Protein AF-A0AB73QVW5-F1 (afdb_monomer_lite)

Sequence (114 aa):
MIFLKIKKNNKKIKFLACVLVSLCTIHYSSISFAETQTGNATDATKNASDINNGIANLKYDSRDILAVNGDKVESFVPKESINSNGKFVVVEREKKSLTTSPVDISIIDSVANR

Organism: NCBI:txid155322

Secondary structure (DSSP, 8-state):
---------HHHHHHHHHHHHHHHH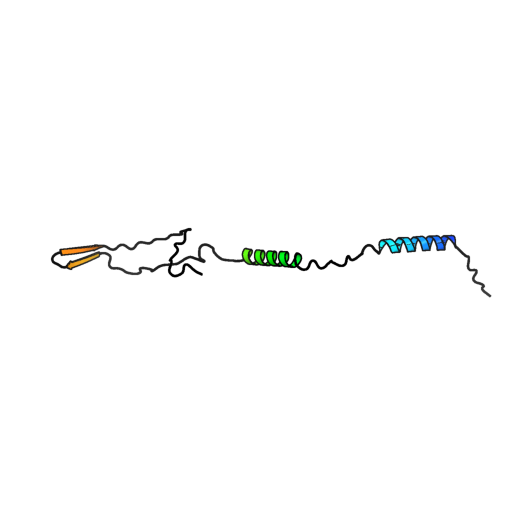HTT----------TTHHHHHHHHHHHHHHHHT----TTTTT-----------SEEEEEETTEEEEEE----------S-----GGG---

Structure (mmCIF, N/CA/C/O backbone):
data_AF-A0AB73QVW5-F1
#
_entry.id   AF-A0AB73QVW5-F1
#
loop_
_atom_site.group_PDB
_atom_site.id
_atom_site.type_symbol
_atom_site.label_atom_id
_atom_site.label_alt_id
_atom_site.label_comp_id
_atom_site.label_asym_id
_atom_site.label_entity_id
_atom_site.label_seq_id
_atom_site.pdbx_PDB_ins_code
_atom_site.Cartn_x
_atom_site.Cartn_y
_atom_site.Cartn_z
_atom_site.occupancy
_atom_site.B_iso_or_equiv
_atom_site.auth_seq_id
_atom_site.auth_comp_id
_atom_site.auth_asym_id
_atom_site.auth_atom_id
_atom_site.pdbx_PDB_model_num
ATOM 1 N N . MET A 1 1 ? 44.857 37.297 -94.645 1.00 42.53 1 MET A N 1
ATOM 2 C CA . MET A 1 1 ? 46.161 36.838 -94.121 1.00 42.53 1 MET A CA 1
ATOM 3 C C . MET A 1 1 ? 46.196 37.053 -92.615 1.00 42.53 1 MET A C 1
ATOM 5 O O . MET A 1 1 ? 46.354 38.191 -92.219 1.00 42.53 1 MET A O 1
ATOM 9 N N . ILE A 1 2 ? 46.039 36.000 -91.806 1.00 39.50 2 ILE A N 1
ATOM 10 C CA . ILE A 1 2 ? 46.609 35.876 -90.449 1.00 39.50 2 ILE A CA 1
ATOM 11 C C . ILE A 1 2 ? 46.729 34.368 -90.191 1.00 39.50 2 ILE A C 1
ATOM 13 O O . ILE A 1 2 ? 45.740 33.674 -89.980 1.00 39.50 2 ILE A O 1
ATOM 17 N N . PHE A 1 3 ? 47.952 33.847 -90.289 1.00 42.16 3 PHE A N 1
ATOM 18 C CA . PHE A 1 3 ? 48.291 32.510 -89.809 1.00 42.16 3 PHE A CA 1
ATOM 19 C C . PHE A 1 3 ? 48.539 32.615 -88.304 1.00 42.16 3 PHE A C 1
ATOM 21 O O . PHE A 1 3 ? 49.534 33.203 -87.875 1.00 42.16 3 PHE A O 1
ATOM 28 N N . LEU A 1 4 ? 47.635 32.063 -87.493 1.00 43.03 4 LEU A N 1
ATOM 29 C CA . LEU A 1 4 ? 47.825 31.996 -86.049 1.00 43.03 4 LEU A CA 1
ATOM 30 C C . LEU A 1 4 ? 48.839 30.887 -85.732 1.00 43.03 4 LEU A C 1
ATOM 32 O O . LEU A 1 4 ? 48.573 29.694 -85.862 1.00 43.03 4 LEU A O 1
ATOM 36 N N . LYS A 1 5 ? 50.050 31.300 -85.361 1.00 49.31 5 LYS A N 1
ATOM 37 C CA . LYS A 1 5 ? 51.192 30.426 -85.084 1.00 49.31 5 LYS A CA 1
ATOM 38 C C . LYS A 1 5 ? 51.004 29.744 -83.721 1.00 49.31 5 LYS A C 1
ATOM 40 O O . LYS A 1 5 ? 51.289 30.336 -82.683 1.00 49.31 5 LYS A O 1
ATOM 45 N N . ILE A 1 6 ? 50.533 28.496 -83.709 1.00 56.84 6 ILE A N 1
ATOM 46 C CA . ILE A 1 6 ? 50.388 27.695 -82.481 1.00 56.84 6 ILE A CA 1
ATOM 47 C C . ILE A 1 6 ? 51.786 27.303 -81.974 1.00 56.84 6 ILE A C 1
ATOM 49 O O . ILE A 1 6 ? 52.420 26.368 -82.464 1.00 56.84 6 ILE A O 1
ATOM 53 N N . LYS A 1 7 ? 52.299 28.042 -80.984 1.00 55.84 7 LYS A N 1
ATOM 54 C CA . LYS A 1 7 ? 53.572 27.745 -80.313 1.00 55.84 7 LYS A CA 1
ATOM 55 C C . LYS A 1 7 ? 53.363 26.602 -79.311 1.00 55.84 7 LYS A C 1
ATOM 57 O O . LYS A 1 7 ? 52.731 26.771 -78.271 1.00 55.84 7 LYS A O 1
ATOM 62 N N . LYS A 1 8 ? 53.897 25.424 -79.639 1.00 59.84 8 LYS A N 1
ATOM 63 C CA . LYS A 1 8 ? 53.753 24.164 -78.891 1.00 59.84 8 LYS A CA 1
ATOM 64 C C . LYS A 1 8 ? 54.486 24.212 -77.534 1.00 59.84 8 LYS A C 1
ATOM 66 O O . LYS A 1 8 ? 55.632 23.789 -77.412 1.00 59.84 8 LYS A O 1
ATOM 71 N N . ASN A 1 9 ? 53.828 24.725 -76.491 1.00 60.31 9 ASN A N 1
ATOM 72 C CA . ASN A 1 9 ? 54.356 24.811 -75.118 1.00 60.31 9 ASN A CA 1
ATOM 73 C C . ASN A 1 9 ? 54.198 23.485 -74.337 1.00 60.31 9 ASN A C 1
ATOM 75 O O . ASN A 1 9 ? 53.585 23.435 -73.270 1.00 60.31 9 ASN A O 1
ATOM 79 N N . ASN A 1 10 ? 54.803 22.404 -74.844 1.00 61.25 10 ASN A N 1
ATOM 80 C CA . ASN A 1 10 ? 54.721 21.050 -74.269 1.00 61.25 10 ASN A CA 1
ATOM 81 C C . ASN A 1 10 ? 55.099 20.969 -72.774 1.00 61.25 10 ASN A C 1
ATOM 83 O O . ASN A 1 10 ? 54.547 20.141 -72.056 1.00 61.25 10 ASN A O 1
ATOM 87 N N . LYS A 1 11 ? 56.009 21.824 -72.278 1.00 61.84 11 LYS A N 1
ATOM 88 C CA . LYS A 1 11 ? 56.379 21.860 -70.848 1.00 61.84 11 LYS A CA 1
ATOM 89 C C . LYS A 1 11 ? 55.233 22.357 -69.956 1.00 61.84 11 LYS A C 1
ATOM 91 O O . LYS A 1 11 ? 55.017 21.796 -68.889 1.00 61.84 11 LYS A O 1
ATOM 96 N N . LYS A 1 12 ? 54.468 23.360 -70.409 1.00 66.81 12 LYS A N 1
ATOM 97 C CA . LYS A 1 12 ? 53.322 23.904 -69.657 1.00 66.81 12 LYS A CA 1
ATOM 98 C C . LYS A 1 12 ? 52.123 22.955 -69.677 1.00 66.81 12 LYS A C 1
ATOM 100 O O . LYS A 1 12 ? 51.452 22.817 -68.666 1.00 66.81 12 LYS A O 1
ATOM 105 N N . ILE A 1 13 ? 51.912 22.250 -70.791 1.00 68.62 13 ILE A N 1
ATOM 106 C CA . ILE A 1 13 ? 50.866 21.220 -70.914 1.00 68.62 13 ILE A CA 1
ATOM 107 C C . ILE A 1 13 ? 51.147 20.036 -69.977 1.00 68.62 13 ILE A C 1
ATOM 109 O O . ILE A 1 13 ? 50.246 19.588 -69.279 1.00 68.62 13 ILE A O 1
ATOM 113 N N . LYS A 1 14 ? 52.403 19.572 -69.896 1.00 66.00 14 LYS A N 1
ATOM 114 C CA . LYS A 1 14 ? 52.803 18.507 -68.959 1.00 66.00 14 LYS A CA 1
ATOM 115 C C . LYS A 1 14 ? 52.648 18.923 -67.493 1.00 66.00 14 LYS A C 1
ATOM 117 O O . LYS A 1 14 ? 52.212 18.119 -66.678 1.00 66.00 14 LYS A O 1
ATOM 122 N N . PHE A 1 15 ? 52.974 20.175 -67.171 1.00 73.56 15 PHE A N 1
ATOM 123 C CA . PHE A 1 15 ? 52.788 20.715 -65.824 1.00 73.56 15 PHE A CA 1
ATOM 124 C C . PHE A 1 15 ? 51.302 20.802 -65.448 1.00 73.56 15 PHE A C 1
ATOM 126 O O . PHE A 1 15 ? 50.915 20.351 -64.376 1.00 73.56 15 PHE A O 1
ATOM 133 N N . LEU A 1 16 ? 50.457 21.287 -66.363 1.00 72.00 16 LEU A N 1
ATOM 134 C CA . LEU A 1 16 ? 49.010 21.371 -66.154 1.00 72.00 16 LEU A CA 1
ATOM 135 C C . LEU A 1 16 ? 48.365 19.984 -65.999 1.00 72.00 16 LEU A C 1
ATOM 137 O O . LEU A 1 16 ? 47.515 19.802 -65.134 1.00 72.00 16 LEU A O 1
ATOM 141 N N . ALA A 1 17 ? 48.813 18.995 -66.779 1.00 71.94 17 ALA A N 1
ATOM 142 C CA . ALA A 1 17 ? 48.361 17.611 -66.647 1.00 71.94 17 ALA A CA 1
ATOM 143 C C . ALA A 1 17 ? 48.733 17.002 -65.281 1.00 71.94 17 ALA A C 1
ATOM 145 O O . ALA A 1 17 ? 47.918 16.313 -64.677 1.00 71.94 17 ALA A O 1
ATOM 146 N N . CYS A 1 18 ? 49.928 17.300 -64.761 1.00 68.69 18 CYS A N 1
ATOM 147 C CA . CYS A 1 18 ? 50.366 16.838 -63.440 1.00 68.69 18 CYS A CA 1
ATOM 148 C C . CYS A 1 18 ? 49.529 17.453 -62.301 1.00 68.69 18 CYS A C 1
ATOM 150 O O . CYS A 1 18 ? 49.116 16.752 -61.379 1.00 68.69 18 CYS A O 1
ATOM 152 N N . VAL A 1 19 ? 49.208 18.748 -62.401 1.00 73.25 19 VAL A N 1
ATOM 153 C CA . VAL A 1 19 ? 48.338 19.442 -61.433 1.00 73.25 19 VAL A CA 1
ATOM 154 C C . VAL A 1 19 ? 46.916 18.871 -61.452 1.00 73.25 19 VAL A C 1
ATOM 156 O O . VAL A 1 19 ? 46.335 18.655 -60.391 1.00 73.25 19 VAL A O 1
ATOM 159 N N . LEU A 1 20 ? 46.374 18.564 -62.635 1.00 68.25 20 LEU A N 1
ATOM 160 C CA . LEU A 1 20 ? 45.048 17.952 -62.782 1.00 68.25 20 LEU A CA 1
ATOM 161 C C . LEU A 1 20 ? 44.973 16.551 -62.160 1.00 68.25 20 LEU A C 1
ATOM 163 O O . LEU A 1 20 ? 44.035 16.273 -61.421 1.00 68.25 20 LEU A O 1
ATOM 167 N N . VAL A 1 21 ? 45.972 15.692 -62.389 1.00 66.19 21 VAL A N 1
ATOM 168 C CA . VAL A 1 21 ? 46.004 14.337 -61.802 1.00 66.19 21 VAL A CA 1
ATOM 169 C C . VAL A 1 21 ? 46.116 14.389 -60.272 1.00 66.19 21 VAL A C 1
ATOM 171 O O . VAL A 1 21 ? 45.426 13.637 -59.586 1.00 66.19 21 VAL A O 1
ATOM 174 N N . SER A 1 22 ? 46.916 15.315 -59.732 1.00 62.12 22 SER A N 1
ATOM 175 C CA . SER A 1 22 ? 47.043 15.529 -58.281 1.00 62.12 22 SER A CA 1
ATOM 176 C C . SER A 1 22 ? 45.735 16.027 -57.642 1.00 62.12 22 SER A C 1
ATOM 178 O O . SER A 1 22 ? 45.332 15.560 -56.575 1.00 62.12 22 SER A O 1
ATOM 180 N N . LEU A 1 23 ? 44.997 16.909 -58.328 1.00 60.94 23 LEU A N 1
ATOM 181 C CA . LEU A 1 23 ? 43.705 17.412 -57.851 1.00 60.94 23 LEU A CA 1
ATOM 182 C C . LEU A 1 23 ? 42.615 16.325 -57.842 1.00 60.94 23 LEU A C 1
ATOM 184 O O . LEU A 1 23 ? 41.768 16.311 -56.945 1.00 60.94 23 LEU A O 1
ATOM 188 N N . CYS A 1 24 ? 42.670 15.383 -58.792 1.00 60.09 24 CYS A N 1
ATOM 189 C CA . CYS A 1 24 ? 41.760 14.240 -58.838 1.00 60.09 24 CYS A CA 1
ATOM 190 C C . CYS A 1 24 ? 41.942 13.298 -57.638 1.00 60.09 24 CYS A C 1
ATOM 192 O O . CYS A 1 24 ? 40.947 12.815 -57.111 1.00 60.09 24 CYS A O 1
ATOM 194 N N . THR A 1 25 ? 43.165 13.079 -57.141 1.00 59.69 25 THR A N 1
ATOM 195 C CA . THR A 1 25 ? 43.395 12.185 -55.986 1.00 59.69 25 THR A CA 1
ATOM 196 C C . THR A 1 25 ? 42.922 12.751 -54.644 1.00 59.69 25 THR A C 1
ATOM 198 O O . THR A 1 25 ? 42.658 11.984 -53.725 1.00 59.69 25 THR A O 1
ATOM 201 N N . ILE A 1 26 ? 42.755 14.073 -54.529 1.00 58.66 26 ILE A N 1
ATOM 202 C CA . ILE A 1 26 ? 42.303 14.735 -53.290 1.00 58.66 26 ILE A CA 1
ATOM 203 C C . ILE A 1 26 ? 40.768 14.667 -53.140 1.00 58.66 26 ILE A C 1
ATOM 205 O O . ILE A 1 26 ? 40.251 14.716 -52.026 1.00 58.66 26 ILE A O 1
ATOM 209 N N . HIS A 1 27 ? 40.031 14.488 -54.245 1.00 51.22 27 HIS A N 1
ATOM 210 C CA . HIS A 1 27 ? 38.561 14.412 -54.247 1.00 51.22 27 HIS A CA 1
ATOM 211 C C . HIS A 1 27 ? 37.998 12.996 -54.023 1.00 51.22 27 HIS A C 1
ATOM 213 O O . HIS A 1 27 ? 36.798 12.857 -53.810 1.00 51.22 27 HIS A O 1
ATOM 219 N N . TYR A 1 28 ? 38.833 11.950 -54.006 1.00 54.41 28 TYR A N 1
ATOM 220 C CA . TYR A 1 28 ? 38.396 10.567 -53.740 1.00 54.41 28 TYR A CA 1
ATOM 221 C C . TYR A 1 28 ? 38.404 10.173 -52.252 1.00 54.41 28 TYR A C 1
ATOM 223 O O . TYR A 1 28 ? 38.280 8.997 -51.923 1.00 54.41 28 TYR A O 1
ATOM 231 N N . SER A 1 29 ? 38.464 11.136 -51.327 1.00 54.38 29 SER A N 1
ATOM 232 C CA . SER A 1 29 ? 38.386 10.879 -49.875 1.00 54.38 29 SER A CA 1
ATOM 233 C C . SER A 1 29 ? 36.993 10.459 -49.375 1.00 54.38 29 SER A C 1
ATOM 235 O O . SER A 1 29 ? 36.712 10.530 -48.185 1.00 54.38 29 SER A O 1
ATOM 237 N N . SER A 1 30 ? 36.104 10.008 -50.258 1.00 62.00 30 SER A N 1
ATOM 238 C CA . SER A 1 30 ? 34.822 9.407 -49.885 1.00 62.00 30 SER A CA 1
ATOM 239 C C . SER A 1 30 ? 34.674 8.038 -50.545 1.00 62.00 30 SER A C 1
ATOM 241 O O . SER A 1 30 ? 33.794 7.794 -51.365 1.00 62.00 30 SER A O 1
ATOM 243 N N . ILE A 1 31 ? 35.546 7.107 -50.146 1.00 59.81 31 ILE A N 1
ATOM 244 C CA . ILE A 1 31 ? 35.192 5.688 -50.184 1.00 59.81 31 ILE A CA 1
ATOM 245 C C . ILE A 1 31 ? 34.071 5.525 -49.154 1.00 59.81 31 ILE A C 1
ATOM 247 O O . ILE A 1 31 ? 34.313 5.448 -47.952 1.00 59.81 31 ILE A O 1
ATOM 251 N N . SER A 1 32 ? 32.827 5.553 -49.627 1.00 56.41 32 SER A N 1
ATOM 252 C CA . SER A 1 32 ? 31.698 5.050 -48.856 1.00 56.41 32 SER A CA 1
ATOM 253 C C . SER A 1 32 ? 31.913 3.547 -48.720 1.00 56.41 32 SER A C 1
ATOM 255 O O . SER A 1 32 ? 31.806 2.800 -49.692 1.00 56.41 32 SER A O 1
ATOM 257 N N . PHE A 1 33 ? 32.308 3.107 -47.528 1.00 60.88 33 PHE A N 1
ATOM 258 C CA . PHE A 1 33 ? 32.205 1.700 -47.179 1.00 60.88 33 PHE A CA 1
ATOM 259 C C . PHE A 1 33 ? 30.717 1.354 -47.230 1.00 60.88 33 PHE A C 1
ATOM 261 O O . PHE A 1 33 ? 29.917 1.998 -46.551 1.00 60.88 33 PHE A O 1
ATOM 268 N N . ALA A 1 34 ? 30.340 0.378 -48.056 1.00 60.28 34 ALA A N 1
ATOM 269 C CA . ALA A 1 34 ? 29.031 -0.237 -47.920 1.00 60.28 34 ALA A CA 1
ATOM 270 C C . ALA A 1 34 ? 28.955 -0.785 -46.491 1.00 60.28 34 ALA A C 1
ATOM 272 O O . ALA A 1 34 ? 29.762 -1.635 -46.112 1.00 60.28 34 ALA A O 1
ATOM 273 N N . GLU A 1 35 ? 28.051 -0.229 -45.687 1.00 57.22 35 GLU A N 1
ATOM 274 C CA . GLU A 1 35 ? 27.759 -0.717 -44.348 1.00 57.22 35 GLU A CA 1
ATOM 275 C C . GLU A 1 35 ? 27.360 -2.187 -44.482 1.00 57.22 35 GLU A C 1
ATOM 277 O O . GLU A 1 35 ? 26.314 -2.516 -45.044 1.00 57.22 35 GLU A O 1
ATOM 282 N N . THR A 1 36 ? 28.233 -3.093 -44.034 1.00 51.81 36 THR A N 1
ATOM 283 C CA . THR A 1 36 ? 27.865 -4.494 -43.871 1.00 51.81 36 THR A CA 1
ATOM 284 C C . THR A 1 36 ? 26.690 -4.488 -42.909 1.00 51.81 36 THR A C 1
ATOM 286 O O . THR A 1 36 ? 26.876 -4.137 -41.743 1.00 51.81 36 THR A O 1
ATOM 289 N N . GLN A 1 37 ? 25.489 -4.812 -43.401 1.00 55.78 37 GLN A N 1
ATOM 290 C CA . GLN A 1 37 ? 24.296 -4.929 -42.572 1.00 55.78 37 GLN A CA 1
ATOM 291 C C . GLN A 1 37 ? 24.622 -5.854 -41.404 1.00 55.78 37 GLN A C 1
ATOM 293 O O . GLN A 1 37 ? 24.617 -7.078 -41.524 1.00 55.78 37 GLN A O 1
ATOM 298 N N . THR A 1 38 ? 24.899 -5.247 -40.254 1.00 52.97 38 THR A N 1
ATOM 299 C CA . THR A 1 38 ? 24.978 -5.930 -38.971 1.00 52.97 38 THR A CA 1
ATOM 300 C C . THR A 1 38 ? 23.540 -6.068 -38.482 1.00 52.97 38 THR A C 1
ATOM 302 O O . THR A 1 38 ? 23.164 -5.540 -37.435 1.00 52.97 38 THR A O 1
ATOM 305 N N . GLY A 1 39 ? 22.708 -6.716 -39.302 1.00 55.22 39 GLY A N 1
ATOM 306 C CA . GLY A 1 39 ? 21.395 -7.175 -38.885 1.00 55.22 39 GLY A CA 1
ATOM 307 C C . GLY A 1 39 ? 21.624 -8.153 -37.744 1.00 55.22 39 GLY A C 1
ATOM 308 O O . GLY A 1 39 ? 22.450 -9.056 -37.876 1.00 55.22 39 GLY A O 1
ATOM 309 N N . ASN A 1 40 ? 20.954 -7.907 -36.620 1.00 56.06 40 ASN A N 1
ATOM 310 C CA . ASN A 1 40 ? 20.967 -8.643 -35.346 1.00 56.06 40 ASN A CA 1
ATOM 311 C C . ASN A 1 40 ? 21.692 -7.945 -34.179 1.00 56.06 40 ASN A C 1
ATOM 313 O O . ASN A 1 40 ? 21.109 -7.876 -33.101 1.00 56.06 40 ASN A O 1
ATOM 317 N N . ALA A 1 41 ? 22.907 -7.400 -34.329 1.00 56.94 41 ALA A N 1
ATOM 318 C CA . ALA A 1 41 ? 23.584 -6.753 -33.185 1.00 56.94 41 ALA A CA 1
ATOM 319 C C . ALA A 1 41 ? 23.111 -5.305 -32.960 1.00 56.94 41 ALA A C 1
ATOM 321 O O . ALA A 1 41 ? 22.901 -4.887 -31.824 1.00 56.94 41 ALA A O 1
ATOM 322 N N . THR A 1 42 ? 22.888 -4.558 -34.044 1.00 63.03 42 THR A N 1
ATOM 323 C CA . THR A 1 42 ? 22.420 -3.162 -33.991 1.00 63.03 42 THR A CA 1
ATOM 324 C C . THR A 1 42 ? 20.967 -3.061 -33.516 1.00 63.03 42 THR A C 1
ATOM 326 O O . THR A 1 42 ? 20.648 -2.196 -32.701 1.00 63.03 42 THR A O 1
ATOM 329 N N . ASP A 1 43 ? 20.115 -4.003 -33.928 1.00 63.78 43 ASP A N 1
ATOM 330 C CA . ASP A 1 43 ? 18.711 -4.084 -33.509 1.00 63.78 43 ASP A CA 1
ATOM 331 C C . ASP A 1 43 ? 18.559 -4.456 -32.029 1.00 63.78 43 ASP A C 1
ATOM 333 O O . ASP A 1 43 ? 17.765 -3.845 -31.317 1.00 63.78 43 ASP A O 1
ATOM 337 N N . ALA A 1 44 ? 19.351 -5.407 -31.520 1.00 72.38 44 ALA A N 1
ATOM 338 C CA . ALA A 1 44 ? 19.328 -5.774 -30.103 1.00 72.38 44 ALA A CA 1
ATOM 339 C C . ALA A 1 44 ? 19.794 -4.617 -29.201 1.00 72.38 44 ALA A C 1
ATOM 341 O O . ALA A 1 44 ? 19.171 -4.341 -28.175 1.00 72.38 44 ALA A O 1
ATOM 342 N N . THR A 1 45 ? 20.853 -3.901 -29.596 1.00 77.69 45 THR A N 1
ATOM 343 C CA . THR A 1 45 ? 21.334 -2.720 -28.863 1.00 77.69 45 THR A CA 1
ATOM 344 C C . THR A 1 45 ? 20.329 -1.569 -28.910 1.00 77.69 45 THR A C 1
ATOM 346 O O . THR A 1 45 ? 20.104 -0.918 -27.888 1.00 77.69 45 THR A O 1
ATOM 349 N N . LYS A 1 46 ? 19.676 -1.340 -30.055 1.00 80.62 46 LYS A N 1
ATOM 350 C CA . LYS A 1 46 ? 18.615 -0.335 -30.190 1.00 80.62 46 LYS A CA 1
ATOM 351 C C . LYS A 1 46 ? 17.405 -0.669 -29.312 1.00 80.62 46 LYS A C 1
ATOM 353 O O . LYS A 1 46 ? 16.979 0.176 -28.534 1.00 80.62 46 LYS A O 1
ATOM 358 N N . ASN A 1 47 ? 16.933 -1.914 -29.344 1.00 85.75 47 ASN A N 1
ATOM 359 C CA . ASN A 1 47 ? 15.824 -2.372 -28.503 1.00 85.75 47 ASN A CA 1
ATOM 360 C C . ASN A 1 47 ? 16.144 -2.237 -27.006 1.00 85.75 47 ASN A C 1
ATOM 362 O O . ASN A 1 47 ? 15.298 -1.800 -26.230 1.00 85.75 47 ASN A O 1
ATOM 366 N N . ALA A 1 48 ? 17.372 -2.561 -26.588 1.00 91.50 48 ALA A N 1
ATOM 367 C CA . ALA A 1 48 ? 17.805 -2.367 -25.205 1.00 91.50 48 ALA A CA 1
ATOM 368 C C . ALA A 1 48 ? 17.814 -0.881 -24.807 1.00 91.50 48 ALA A C 1
ATOM 370 O O . ALA A 1 48 ? 17.367 -0.530 -23.716 1.00 91.50 48 ALA A O 1
ATOM 371 N N . SER A 1 49 ? 18.281 -0.001 -25.700 1.00 93.69 49 SER A N 1
ATOM 372 C CA . SER A 1 49 ? 18.245 1.450 -25.493 1.00 93.69 49 SER A CA 1
ATOM 373 C C . SER A 1 49 ? 16.812 1.963 -25.345 1.00 93.69 49 SER A C 1
ATOM 375 O O . SER A 1 49 ? 16.532 2.739 -24.433 1.00 93.69 49 SER A O 1
ATOM 377 N N . ASP A 1 50 ? 15.898 1.497 -26.195 1.00 94.62 50 ASP A N 1
ATOM 378 C CA . ASP A 1 50 ? 14.494 1.903 -26.170 1.00 94.62 50 ASP A CA 1
ATOM 379 C C . ASP A 1 50 ? 13.789 1.424 -24.889 1.00 94.62 50 ASP A C 1
ATOM 381 O O . ASP A 1 50 ? 13.057 2.197 -24.271 1.00 94.62 50 ASP A O 1
ATOM 385 N N . ILE A 1 51 ? 14.067 0.198 -24.423 1.00 95.88 51 ILE A N 1
ATOM 386 C CA . ILE A 1 51 ? 13.552 -0.331 -23.147 1.00 95.88 51 ILE A CA 1
ATOM 387 C C . ILE A 1 51 ? 14.083 0.482 -21.965 1.00 95.88 51 ILE A C 1
ATOM 389 O O . ILE A 1 51 ? 13.303 0.917 -21.117 1.00 95.88 51 ILE A O 1
ATOM 393 N N . ASN A 1 52 ? 15.396 0.719 -21.915 1.00 96.75 52 ASN A N 1
ATOM 394 C CA . ASN A 1 52 ? 16.017 1.492 -20.841 1.00 96.75 52 ASN A CA 1
ATOM 395 C C . ASN A 1 52 ? 15.439 2.905 -20.780 1.00 96.75 52 ASN A C 1
ATOM 397 O O . ASN A 1 52 ? 15.066 3.376 -19.707 1.00 96.75 52 ASN A O 1
ATOM 401 N N . ASN A 1 53 ? 15.317 3.561 -21.935 1.00 97.25 53 ASN A N 1
ATOM 402 C CA . ASN A 1 53 ? 14.727 4.887 -22.032 1.00 97.25 53 ASN A CA 1
ATOM 403 C C . ASN A 1 53 ? 13.239 4.870 -21.646 1.00 97.25 53 ASN A C 1
ATOM 405 O O . ASN A 1 53 ? 12.774 5.777 -20.961 1.00 97.25 53 ASN A O 1
ATOM 409 N N . GLY A 1 54 ? 12.491 3.836 -22.033 1.00 97.12 54 GLY A N 1
ATOM 410 C CA . GLY A 1 54 ? 11.093 3.661 -21.644 1.00 97.12 54 GLY A CA 1
ATOM 411 C C . GLY A 1 54 ? 10.913 3.557 -20.129 1.00 97.12 54 GLY A C 1
ATOM 412 O O . GLY A 1 54 ? 10.118 4.301 -19.560 1.00 97.12 54 GLY A O 1
ATOM 413 N N . ILE A 1 55 ? 11.685 2.687 -19.468 1.00 97.38 55 ILE A N 1
ATOM 414 C CA . ILE A 1 55 ? 11.612 2.464 -18.014 1.00 97.38 55 ILE A CA 1
ATOM 415 C C . ILE A 1 55 ? 12.117 3.690 -17.240 1.00 97.38 55 ILE A C 1
ATOM 417 O O . ILE A 1 55 ? 11.462 4.131 -16.298 1.00 97.38 55 ILE A O 1
ATOM 421 N N . ALA A 1 56 ? 13.249 4.276 -17.645 1.00 97.19 56 ALA A N 1
ATOM 422 C CA . ALA A 1 56 ? 13.853 5.418 -16.953 1.00 97.19 56 ALA A CA 1
ATOM 423 C C . ALA A 1 56 ? 12.985 6.686 -17.004 1.00 97.19 56 ALA A C 1
ATOM 425 O O . ALA A 1 56 ? 13.069 7.526 -16.110 1.00 97.19 56 ALA A O 1
ATOM 426 N N . ASN A 1 57 ? 12.145 6.825 -18.033 1.00 98.06 57 ASN A N 1
ATOM 427 C CA . ASN A 1 57 ? 11.251 7.972 -18.185 1.00 98.06 57 ASN A CA 1
ATOM 428 C C . ASN A 1 57 ? 9.863 7.768 -17.557 1.00 98.06 57 ASN A C 1
ATOM 430 O O . ASN A 1 57 ? 9.009 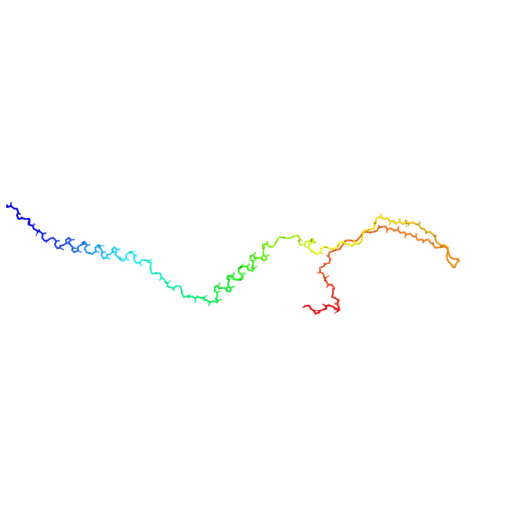8.649 -17.696 1.00 98.06 57 ASN A O 1
ATOM 434 N N . LEU A 1 58 ? 9.610 6.650 -16.866 1.00 97.88 58 LEU A N 1
ATOM 435 C CA . LEU A 1 58 ? 8.374 6.475 -16.107 1.00 97.88 58 LEU A CA 1
ATOM 436 C C . LEU A 1 58 ? 8.299 7.519 -14.983 1.00 97.88 58 LEU A C 1
ATOM 438 O O . LEU A 1 58 ? 9.199 7.638 -14.156 1.00 97.88 58 LEU A O 1
ATOM 442 N N . LYS A 1 59 ? 7.201 8.281 -14.948 1.00 97.81 59 LYS A N 1
ATOM 443 C CA . LYS A 1 59 ? 6.952 9.320 -13.940 1.00 97.81 59 LYS A CA 1
ATOM 444 C C . LYS A 1 59 ? 5.831 8.879 -13.010 1.00 97.81 59 LYS A C 1
ATOM 446 O O . LYS A 1 59 ? 4.673 8.859 -13.414 1.00 97.81 59 LYS A O 1
ATOM 451 N N . TYR A 1 60 ? 6.178 8.542 -11.776 1.00 97.44 60 TYR A N 1
ATOM 452 C CA . TYR A 1 60 ? 5.238 8.157 -10.725 1.00 97.44 60 TYR A CA 1
ATOM 453 C C . TYR A 1 60 ? 5.830 8.486 -9.347 1.00 97.44 60 TYR A C 1
ATOM 455 O O . TYR A 1 60 ? 7.052 8.543 -9.203 1.00 97.44 60 TYR A O 1
ATOM 463 N N . ASP A 1 61 ? 4.986 8.692 -8.328 1.00 97.69 61 ASP A N 1
ATOM 464 C CA . ASP A 1 61 ? 5.455 8.695 -6.936 1.00 97.69 61 ASP A CA 1
ATOM 465 C C . ASP A 1 61 ? 5.505 7.248 -6.440 1.00 97.69 61 ASP A C 1
ATOM 467 O O . ASP A 1 61 ? 4.482 6.575 -6.292 1.00 97.69 61 ASP A O 1
ATOM 471 N N . SER A 1 62 ? 6.721 6.764 -6.195 1.00 95.31 62 SER A N 1
ATOM 472 C CA . SER A 1 62 ? 6.976 5.414 -5.685 1.00 95.31 62 SER A CA 1
ATOM 473 C C . SER A 1 62 ? 6.286 5.106 -4.351 1.00 95.31 62 SER A C 1
ATOM 475 O O . SER A 1 62 ? 6.080 3.937 -4.040 1.00 95.31 62 SER A O 1
ATOM 477 N N . ARG A 1 63 ? 5.924 6.129 -3.568 1.00 94.12 63 ARG A N 1
ATOM 478 C CA . ARG A 1 63 ? 5.274 5.972 -2.260 1.00 94.12 63 ARG A CA 1
ATOM 479 C C . ARG A 1 63 ? 3.761 5.832 -2.375 1.00 94.12 63 ARG A C 1
ATOM 481 O O . ARG A 1 63 ? 3.158 5.194 -1.520 1.00 94.12 63 ARG A O 1
ATOM 488 N N . ASP A 1 64 ? 3.175 6.379 -3.436 1.00 96.00 64 ASP A N 1
ATOM 489 C CA . ASP A 1 64 ? 1.721 6.437 -3.603 1.00 96.00 64 ASP A CA 1
ATOM 490 C C . ASP A 1 64 ? 1.199 5.329 -4.521 1.00 96.00 64 ASP A C 1
ATOM 492 O O . ASP A 1 64 ? 0.077 4.862 -4.347 1.00 96.00 64 ASP A O 1
ATOM 496 N N . ILE A 1 65 ? 2.013 4.860 -5.475 1.00 96.94 65 ILE A N 1
ATOM 497 C CA . ILE A 1 65 ? 1.579 3.896 -6.502 1.00 96.94 65 ILE A CA 1
ATOM 498 C C . ILE A 1 65 ? 1.109 2.545 -5.935 1.00 96.94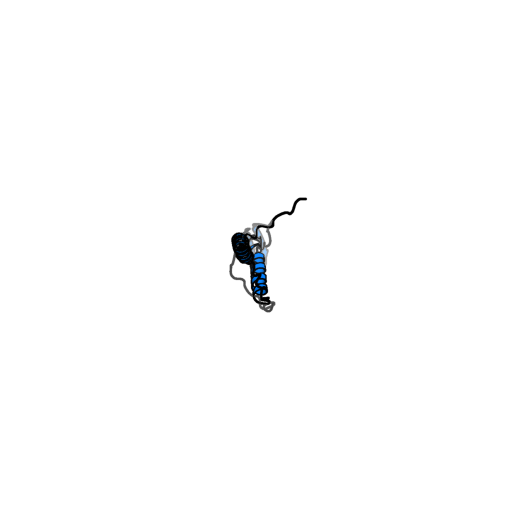 65 ILE A C 1
ATOM 500 O O . ILE A 1 65 ? 0.298 1.868 -6.562 1.00 96.94 65 ILE A O 1
ATOM 504 N N . LEU A 1 66 ? 1.583 2.170 -4.742 1.00 97.00 66 LEU A N 1
ATOM 505 C CA . LEU A 1 66 ? 1.158 0.969 -4.009 1.00 97.00 66 LEU A CA 1
ATOM 506 C C . LEU A 1 66 ? 0.484 1.298 -2.666 1.00 97.00 66 LEU A C 1
ATOM 508 O O . LEU A 1 66 ? 0.260 0.397 -1.857 1.00 97.00 66 LEU A O 1
ATOM 512 N N . ALA A 1 67 ? 0.178 2.570 -2.398 1.00 96.62 67 ALA A N 1
ATOM 513 C CA . ALA A 1 67 ? -0.460 2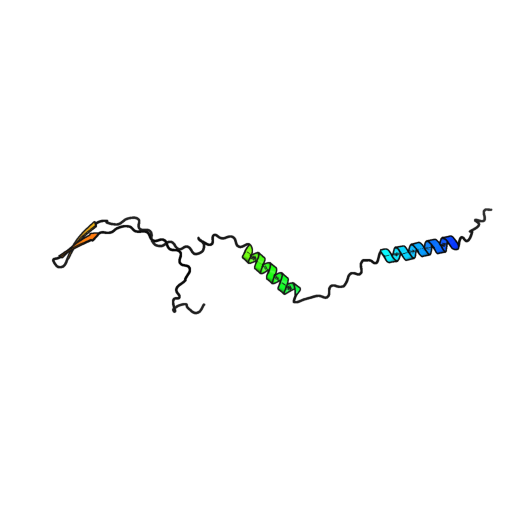.961 -1.150 1.00 96.62 67 ALA A CA 1
ATOM 514 C C . ALA A 1 67 ? -1.920 2.492 -1.120 1.00 96.62 67 ALA A C 1
ATOM 516 O O . ALA A 1 67 ? -2.690 2.718 -2.055 1.00 96.62 67 ALA A O 1
ATOM 517 N N . VAL A 1 68 ? -2.317 1.870 -0.009 1.00 96.50 68 VAL A N 1
ATOM 518 C CA . VAL A 1 68 ? -3.696 1.435 0.229 1.00 96.50 68 VAL A CA 1
ATOM 519 C C . VAL A 1 68 ? -4.201 2.085 1.508 1.00 96.50 68 VAL A C 1
ATOM 521 O O . VAL A 1 68 ? -3.595 1.945 2.570 1.00 96.50 68 VAL A O 1
ATOM 524 N N . ASN A 1 69 ? -5.330 2.785 1.406 1.00 96.12 69 ASN A N 1
ATOM 525 C CA . ASN A 1 69 ? -6.018 3.369 2.551 1.00 96.12 69 ASN A CA 1
ATOM 526 C C . ASN A 1 69 ? -7.128 2.422 3.005 1.00 96.12 69 ASN A C 1
ATOM 528 O O . ASN A 1 69 ? -7.998 2.064 2.213 1.00 96.12 69 ASN A O 1
ATOM 532 N N . GLY A 1 70 ? -7.073 2.013 4.273 1.00 95.06 70 GLY A N 1
ATOM 533 C CA . GLY A 1 70 ? -8.125 1.213 4.893 1.00 95.06 70 GLY A CA 1
ATOM 534 C C . GLY A 1 70 ? -9.353 2.040 5.277 1.00 95.06 70 GLY A C 1
ATOM 535 O O . GLY A 1 70 ? -9.500 3.206 4.901 1.00 95.06 70 GLY A O 1
ATOM 536 N N . ASP A 1 71 ? -10.218 1.427 6.079 1.00 95.62 71 ASP A N 1
ATOM 537 C CA . ASP A 1 71 ? -11.462 2.047 6.525 1.00 95.62 71 ASP A CA 1
ATOM 538 C C . ASP A 1 71 ? -11.223 3.289 7.390 1.00 95.62 71 ASP A C 1
ATOM 540 O O . ASP A 1 71 ? -10.348 3.334 8.262 1.00 95.62 71 ASP A O 1
ATOM 544 N N . LYS A 1 72 ? -12.071 4.301 7.192 1.00 95.50 72 LYS A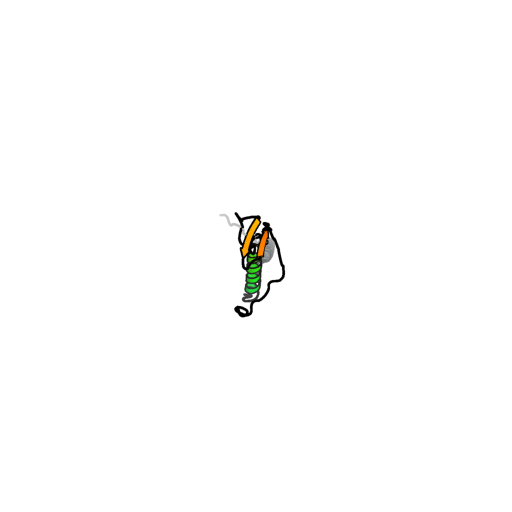 N 1
ATOM 545 C CA . LYS A 1 72 ? -12.072 5.528 7.987 1.00 95.50 72 LYS A CA 1
ATOM 546 C C . LYS A 1 72 ? -13.219 5.504 8.994 1.00 95.50 72 LYS A C 1
ATOM 548 O O . LYS A 1 72 ? -14.388 5.455 8.625 1.00 95.50 72 LYS A O 1
ATOM 553 N N . VAL A 1 73 ? -12.886 5.600 10.281 1.00 95.19 73 VAL A N 1
ATOM 554 C CA . VAL A 1 73 ? -13.882 5.700 11.360 1.00 95.19 73 VAL A CA 1
ATOM 555 C C . VAL A 1 73 ? -14.275 7.162 11.575 1.00 95.19 73 VAL A C 1
ATOM 557 O O . VAL A 1 73 ? -13.464 7.958 12.060 1.00 95.19 73 VAL A O 1
ATOM 560 N N . GLU A 1 74 ? -15.517 7.513 11.240 1.00 93.50 74 GLU A N 1
ATOM 561 C CA . GLU A 1 74 ? -16.057 8.873 11.416 1.00 93.50 74 GLU A CA 1
ATOM 562 C C . GLU A 1 74 ? -16.739 9.076 12.775 1.00 93.50 74 GLU A C 1
ATOM 564 O O . GLU A 1 74 ? -16.545 10.107 13.412 1.00 93.50 74 GLU A O 1
ATOM 569 N N . SER A 1 75 ? -17.506 8.088 13.250 1.00 95.69 75 SER A N 1
ATOM 570 C CA . SER A 1 75 ? -18.276 8.180 14.497 1.00 95.69 75 SER A CA 1
ATOM 571 C C . SER A 1 75 ? -18.330 6.840 15.228 1.00 95.69 75 SER A C 1
ATOM 573 O O . SER A 1 75 ? -18.401 5.785 14.598 1.00 95.69 75 SER A O 1
ATOM 575 N N . PHE A 1 76 ? -18.279 6.884 16.560 1.00 96.25 76 PHE A N 1
ATOM 576 C CA . PHE A 1 76 ? -18.402 5.726 17.445 1.00 96.25 76 PHE A CA 1
ATOM 577 C C . PHE A 1 76 ? -18.872 6.167 18.839 1.00 96.25 76 PHE A C 1
ATOM 579 O O . PHE A 1 76 ? -18.676 7.318 19.228 1.00 96.25 76 PHE A O 1
ATOM 586 N N . VAL A 1 77 ? -19.470 5.249 19.606 1.00 97.44 77 VAL A N 1
ATOM 587 C CA . VAL A 1 77 ? -19.831 5.488 21.013 1.00 97.44 77 VAL A CA 1
ATOM 588 C C . VAL A 1 77 ? -18.596 5.244 21.892 1.00 97.44 77 VAL A C 1
ATOM 590 O O . VAL A 1 77 ? -18.119 4.102 21.925 1.00 97.44 77 VAL A O 1
ATOM 593 N N . PRO A 1 78 ? -18.068 6.264 22.604 1.00 97.12 78 PRO A N 1
ATOM 594 C CA . PRO A 1 78 ? -16.815 6.125 23.350 1.00 97.12 78 PRO A CA 1
ATOM 595 C C . PRO A 1 78 ? -16.918 5.192 24.552 1.00 97.12 78 PRO A C 1
ATOM 597 O O . PRO A 1 78 ? -15.986 4.448 24.840 1.00 97.12 78 PRO A O 1
ATOM 600 N N . LYS A 1 79 ? -18.052 5.212 25.255 1.00 97.25 79 LYS A N 1
ATOM 601 C CA . LYS A 1 79 ? -18.270 4.384 26.437 1.00 97.25 79 LYS A CA 1
ATOM 602 C C . LYS A 1 79 ? -19.721 3.960 26.518 1.00 97.25 79 LYS A C 1
ATOM 604 O O . LYS A 1 79 ? -20.617 4.789 26.386 1.00 97.25 79 LYS A O 1
ATOM 609 N N . GLU A 1 80 ? -19.940 2.680 26.757 1.00 97.00 80 GLU A N 1
ATOM 610 C CA . GLU A 1 80 ? -21.269 2.124 26.972 1.00 97.00 80 GLU A CA 1
ATOM 611 C C . GLU A 1 80 ? -21.214 0.994 27.993 1.00 97.00 80 GLU A C 1
ATOM 613 O O . GLU A 1 80 ? -20.151 0.443 28.294 1.00 97.00 80 GLU A O 1
ATOM 618 N N . SER A 1 81 ? -22.377 0.649 28.530 1.00 95.94 81 SER A N 1
ATOM 619 C CA . SER A 1 81 ? -22.511 -0.455 29.467 1.00 95.94 81 SER A CA 1
ATOM 620 C C . SER A 1 81 ? -23.664 -1.363 29.089 1.00 95.94 81 SER A C 1
ATOM 622 O O . SER A 1 81 ? -24.724 -0.879 28.694 1.00 95.94 81 SER A O 1
ATOM 624 N N . ILE A 1 82 ? -23.479 -2.666 29.280 1.00 95.25 82 ILE A N 1
ATOM 625 C CA . ILE A 1 82 ? -24.486 -3.684 28.995 1.00 95.25 82 ILE A CA 1
ATOM 626 C C . ILE A 1 82 ? -24.612 -4.596 30.214 1.00 95.25 82 ILE A C 1
ATOM 628 O O . ILE A 1 82 ? -23.618 -5.115 30.723 1.00 95.25 82 ILE A O 1
ATOM 632 N N . ASN A 1 83 ? -25.849 -4.812 30.661 1.00 94.88 83 ASN A N 1
ATOM 633 C CA . ASN A 1 83 ? -26.173 -5.865 31.615 1.00 94.88 83 ASN A CA 1
ATOM 634 C C . ASN A 1 83 ? -26.533 -7.134 30.848 1.00 94.88 83 ASN A C 1
ATOM 636 O O . ASN A 1 83 ? -27.537 -7.166 30.142 1.00 94.88 83 ASN A O 1
ATOM 640 N N . SER A 1 84 ? -25.720 -8.178 30.982 1.00 92.62 84 SER A N 1
ATOM 641 C CA . SER A 1 84 ? -25.976 -9.467 30.340 1.00 92.62 84 SER A CA 1
ATOM 642 C C . SER A 1 84 ? -25.532 -10.606 31.247 1.00 92.62 84 SER A C 1
ATOM 644 O O . SER A 1 84 ? -24.473 -10.534 31.871 1.00 92.62 84 SER A O 1
ATOM 646 N N . ASN A 1 85 ? -26.354 -11.653 31.350 1.00 91.62 85 ASN A N 1
ATOM 647 C CA . ASN A 1 85 ? -26.086 -12.841 32.171 1.00 91.62 85 ASN A CA 1
ATOM 648 C C . ASN A 1 85 ? -25.700 -12.515 33.631 1.00 91.62 85 ASN A C 1
ATOM 650 O O . ASN A 1 85 ? -24.786 -13.119 34.191 1.00 91.62 85 ASN A O 1
ATOM 654 N N . GLY A 1 86 ? -26.359 -11.518 34.234 1.00 94.19 86 GLY A N 1
ATOM 655 C CA . GLY A 1 86 ? -26.096 -11.086 35.613 1.00 94.19 86 GLY A CA 1
ATOM 656 C C . GLY A 1 86 ? -24.785 -10.313 35.818 1.00 94.19 86 GLY A C 1
ATOM 657 O O . GLY A 1 86 ? -24.406 -10.072 36.961 1.00 94.19 86 GLY A O 1
ATOM 658 N N . LYS A 1 87 ? -24.087 -9.919 34.744 1.00 95.38 87 LYS A N 1
ATOM 659 C CA . LYS A 1 87 ? -22.861 -9.109 34.797 1.00 95.38 87 LYS A CA 1
ATOM 660 C C . LYS A 1 87 ? -23.092 -7.728 34.197 1.00 95.38 87 LYS A C 1
ATOM 662 O O . LYS A 1 87 ? -23.732 -7.610 33.153 1.00 95.38 87 LYS A O 1
ATOM 667 N N . PHE A 1 88 ? -22.493 -6.717 34.822 1.00 96.44 88 PHE A N 1
ATOM 668 C CA . PHE A 1 88 ? -22.395 -5.366 34.277 1.00 96.44 88 PHE A CA 1
ATOM 669 C C . PHE A 1 88 ? -21.066 -5.222 33.534 1.00 96.44 88 PHE A C 1
ATOM 671 O O . PHE A 1 88 ? -19.997 -5.253 34.145 1.00 96.44 88 PHE A O 1
ATOM 678 N N . VAL A 1 89 ? -21.132 -5.110 32.211 1.00 96.38 89 VAL A N 1
ATOM 679 C CA . VAL A 1 89 ? -19.959 -4.987 31.341 1.00 96.38 89 VAL A CA 1
ATOM 680 C C . VAL A 1 89 ? -19.852 -3.551 30.865 1.00 96.38 89 VAL A C 1
ATOM 682 O O . VAL A 1 89 ? -20.822 -3.006 30.346 1.00 96.38 89 VAL A O 1
ATOM 685 N N . VAL A 1 90 ? -18.671 -2.955 31.013 1.00 96.88 90 VAL A N 1
ATOM 686 C CA . VAL A 1 90 ? -18.355 -1.620 30.494 1.00 96.88 90 VAL A CA 1
ATOM 687 C C . VAL A 1 90 ? -17.406 -1.774 29.317 1.00 96.88 90 VAL A C 1
ATOM 689 O O . VAL A 1 90 ? -16.350 -2.391 29.451 1.00 96.88 90 VAL A O 1
ATOM 692 N N . VAL A 1 91 ? -17.785 -1.212 28.173 1.00 96.88 91 VAL A N 1
ATOM 693 C CA . VAL A 1 91 ? -16.963 -1.185 26.962 1.00 96.88 91 VAL A CA 1
ATOM 694 C C . VAL A 1 91 ? -16.503 0.243 26.731 1.00 96.88 91 VAL A C 1
ATOM 696 O O . VAL A 1 91 ? -17.316 1.165 26.672 1.00 96.88 91 VAL A O 1
ATOM 699 N N . GLU A 1 92 ? -15.194 0.409 26.589 1.00 97.75 92 GLU A N 1
ATOM 700 C CA . GLU A 1 92 ? -14.556 1.673 26.244 1.00 97.75 92 GLU A CA 1
ATOM 701 C C . GLU A 1 92 ? -13.887 1.530 24.880 1.00 97.75 92 GLU A C 1
ATOM 703 O O . GLU A 1 92 ? -13.203 0.541 24.607 1.00 97.75 92 GLU A O 1
ATOM 708 N N . ARG A 1 93 ? -14.136 2.495 23.999 1.00 97.69 93 ARG A N 1
ATOM 709 C CA . ARG A 1 93 ? -13.607 2.533 22.640 1.00 97.69 93 ARG A CA 1
ATOM 710 C C . ARG A 1 93 ? -12.791 3.797 22.466 1.00 97.69 93 ARG A C 1
ATOM 712 O O . ARG A 1 93 ? -13.205 4.878 22.870 1.00 97.69 93 ARG A O 1
ATOM 719 N N . GLU A 1 94 ? -11.661 3.651 21.797 1.00 96.62 94 GLU A N 1
ATOM 720 C CA . GLU A 1 94 ? -10.771 4.749 21.454 1.00 96.62 94 GLU A CA 1
ATOM 721 C C . GLU A 1 94 ? -10.456 4.668 19.963 1.00 96.62 94 GLU A C 1
ATOM 723 O O . GLU A 1 94 ? -10.134 3.597 19.440 1.00 96.62 94 GLU A O 1
ATOM 728 N N . LYS A 1 95 ? -10.546 5.802 19.266 1.00 96.62 95 LYS A N 1
ATOM 729 C CA . LYS A 1 95 ? -10.129 5.884 17.868 1.00 96.62 95 LYS A CA 1
ATOM 730 C C . LYS A 1 95 ? -8.607 5.867 17.801 1.00 96.62 95 LYS A C 1
ATOM 732 O O . LYS A 1 95 ? -7.954 6.727 18.382 1.00 96.62 95 LYS A O 1
ATOM 737 N N . LYS A 1 96 ? -8.056 4.921 17.042 1.00 95.81 96 LYS A N 1
ATOM 738 C CA . LYS A 1 96 ? -6.615 4.796 16.790 1.00 95.81 96 LYS A CA 1
ATOM 739 C C . LYS A 1 96 ? -6.338 4.822 15.295 1.00 95.81 96 LYS A C 1
ATOM 741 O O . LYS A 1 96 ? -7.189 4.431 14.498 1.00 95.81 96 LYS A O 1
ATOM 746 N N . SER A 1 97 ? -5.151 5.286 14.926 1.00 96.25 97 SER A N 1
ATOM 747 C CA . SER A 1 97 ? -4.641 5.240 13.558 1.00 96.25 97 SER A CA 1
ATOM 748 C C . SER A 1 97 ? -3.367 4.408 13.507 1.00 96.25 97 SER A C 1
ATOM 750 O O . SER A 1 97 ? -2.555 4.448 14.431 1.00 96.25 97 SER A O 1
ATOM 752 N N . LEU A 1 98 ? -3.190 3.672 12.415 1.00 96.88 98 LEU A N 1
ATOM 753 C CA . LEU A 1 98 ? -1.987 2.905 12.131 1.00 96.88 98 LEU A CA 1
ATOM 754 C C . LEU A 1 98 ? -1.573 3.186 10.689 1.00 96.88 98 LEU A C 1
ATOM 756 O O . LEU A 1 98 ? -2.377 3.045 9.771 1.00 96.88 98 LEU A O 1
ATOM 760 N N . THR A 1 99 ? -0.320 3.582 10.504 1.00 96.94 99 THR A N 1
ATOM 761 C CA . THR A 1 99 ? 0.287 3.798 9.191 1.00 96.94 99 THR A CA 1
ATOM 762 C C . THR A 1 99 ? 1.569 2.987 9.140 1.00 96.94 99 THR A C 1
ATOM 764 O O . THR A 1 99 ? 2.404 3.093 10.036 1.00 96.94 99 THR A O 1
ATOM 767 N N . THR A 1 100 ? 1.714 2.160 8.110 1.00 96.69 100 THR A N 1
ATOM 768 C CA . THR A 1 100 ? 2.855 1.253 7.941 1.00 96.69 100 THR A CA 1
ATOM 769 C C . THR A 1 100 ? 3.321 1.260 6.494 1.00 96.69 10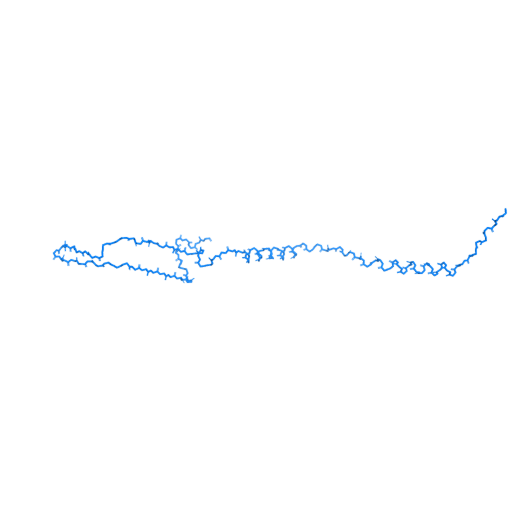0 THR A C 1
ATOM 771 O O . THR A 1 100 ? 2.502 1.388 5.586 1.00 96.69 100 THR A O 1
ATOM 774 N N . SER A 1 101 ? 4.616 1.050 6.276 1.00 96.56 101 SER A N 1
ATOM 775 C CA . SER A 1 101 ? 5.212 0.926 4.941 1.00 96.56 101 SER A CA 1
ATOM 776 C C . SER A 1 101 ? 6.150 -0.286 4.916 1.00 96.56 101 SER A C 1
ATOM 778 O O . SER A 1 101 ? 7.367 -0.113 4.982 1.00 96.56 101 SER A O 1
ATOM 780 N N . PRO A 1 102 ? 5.604 -1.519 4.939 1.00 96.06 102 PRO A N 1
ATOM 781 C CA . PRO A 1 102 ? 6.420 -2.726 4.897 1.00 96.06 102 PRO A CA 1
ATOM 782 C C . PRO A 1 102 ? 7.130 -2.857 3.544 1.00 96.06 102 PRO A C 1
ATOM 784 O O . PRO A 1 102 ? 6.603 -2.439 2.514 1.00 96.06 102 PRO A O 1
ATOM 787 N N . VAL A 1 103 ? 8.321 -3.454 3.562 1.00 95.94 103 VAL A N 1
ATOM 788 C CA . VAL A 1 103 ? 9.086 -3.789 2.347 1.00 95.94 103 VAL A CA 1
ATOM 789 C C . VAL A 1 103 ? 8.810 -5.232 1.910 1.00 95.94 103 VAL A C 1
ATOM 791 O O . VAL A 1 103 ? 8.803 -5.520 0.715 1.00 95.94 103 VAL A O 1
ATOM 794 N N . ASP A 1 104 ? 8.519 -6.121 2.865 1.00 96.50 104 ASP A N 1
ATOM 795 C CA . ASP A 1 104 ? 8.174 -7.519 2.606 1.00 96.50 104 ASP A CA 1
ATOM 796 C C . ASP A 1 104 ? 6.681 -7.676 2.277 1.00 96.50 104 ASP A C 1
ATOM 798 O O . ASP A 1 104 ? 5.815 -7.144 2.978 1.00 96.50 104 ASP A O 1
ATOM 802 N N . ILE A 1 105 ? 6.376 -8.447 1.227 1.00 92.44 105 ILE A N 1
ATOM 803 C CA . ILE A 1 105 ? 5.006 -8.764 0.801 1.00 92.44 105 ILE A CA 1
ATOM 804 C C . ILE A 1 105 ? 4.715 -10.234 1.112 1.00 92.44 105 ILE A C 1
ATOM 806 O O . ILE A 1 105 ? 5.353 -11.134 0.565 1.00 92.44 105 ILE A O 1
ATOM 810 N N . SER A 1 106 ? 3.722 -10.481 1.965 1.00 93.19 106 SER A N 1
ATOM 811 C CA . SER A 1 106 ? 3.263 -11.837 2.281 1.00 93.19 106 SER A CA 1
ATOM 812 C C . SER A 1 106 ? 2.595 -12.506 1.076 1.00 93.19 106 SER A C 1
ATOM 814 O O . SER A 1 106 ? 1.782 -11.892 0.384 1.00 93.19 106 SER A O 1
ATOM 816 N N . ILE A 1 107 ? 2.889 -13.790 0.860 1.00 90.94 107 ILE A N 1
ATOM 817 C CA . ILE A 1 107 ? 2.304 -14.600 -0.217 1.00 90.94 107 ILE A CA 1
ATOM 818 C C . ILE A 1 107 ? 1.095 -15.371 0.321 1.00 90.94 107 ILE A C 1
ATOM 820 O O . ILE A 1 107 ? 1.141 -15.925 1.418 1.00 90.94 107 ILE A O 1
ATOM 824 N N . ILE A 1 108 ? 0.018 -15.412 -0.467 1.00 90.31 108 ILE A N 1
ATOM 825 C CA . ILE A 1 108 ? -1.171 -16.226 -0.189 1.00 90.31 108 ILE A CA 1
ATOM 826 C C . ILE A 1 108 ? -1.240 -17.346 -1.232 1.00 90.31 108 ILE A C 1
ATOM 828 O O . ILE A 1 108 ? -1.376 -17.071 -2.427 1.00 90.31 108 ILE A O 1
ATOM 832 N N . ASP A 1 109 ? -1.217 -18.602 -0.780 1.00 86.69 109 ASP A N 1
ATOM 833 C CA . ASP A 1 109 ? -1.118 -19.796 -1.640 1.00 86.69 109 ASP A CA 1
ATOM 834 C C . ASP A 1 109 ? -2.216 -19.900 -2.706 1.00 86.69 109 ASP A C 1
ATOM 836 O O . ASP A 1 109 ? -1.984 -20.420 -3.794 1.00 86.69 109 ASP A O 1
ATOM 840 N N . SER A 1 110 ? -3.399 -19.336 -2.440 1.00 84.50 110 SER A N 1
ATOM 841 C CA . SER A 1 110 ? -4.542 -19.342 -3.368 1.00 84.50 110 SER A CA 1
ATOM 842 C C . SER A 1 110 ? -4.259 -18.730 -4.749 1.00 84.50 110 SER A C 1
ATOM 844 O O . SER A 1 110 ? -4.999 -18.995 -5.692 1.00 84.50 110 SER A O 1
ATOM 846 N N . VAL A 1 111 ? -3.210 -17.909 -4.873 1.00 82.12 111 VAL A N 1
ATOM 847 C CA . VAL A 1 111 ? -2.846 -17.186 -6.104 1.00 82.12 111 VAL A CA 1
ATOM 848 C C . VAL A 1 111 ? -1.344 -17.250 -6.399 1.00 82.12 111 VAL A C 1
ATOM 850 O O . VAL A 1 111 ? -0.824 -16.412 -7.133 1.00 82.12 111 VAL A O 1
ATOM 853 N N . ALA A 1 112 ? -0.628 -18.215 -5.813 1.00 73.50 112 ALA A N 1
ATOM 854 C CA . ALA A 1 112 ? 0.836 -18.263 -5.859 1.00 73.50 112 ALA A CA 1
ATOM 855 C C . ALA A 1 112 ? 1.420 -18.495 -7.268 1.00 73.50 112 ALA A C 1
ATOM 857 O O . ALA A 1 112 ? 2.590 -18.197 -7.492 1.00 73.50 112 ALA A O 1
ATOM 858 N N . ASN A 1 113 ? 0.624 -18.991 -8.219 1.00 73.50 113 ASN A N 1
ATOM 859 C CA . ASN A 1 113 ? 1.030 -19.150 -9.614 1.00 73.50 113 ASN A CA 1
ATOM 860 C C . ASN A 1 113 ? 0.390 -18.041 -10.467 1.00 73.50 113 ASN A C 1
ATOM 862 O O . ASN A 1 113 ? -0.836 -18.016 -10.609 1.00 73.50 113 ASN A O 1
ATOM 866 N N . ARG A 1 114 ? 1.209 -17.118 -10.981 1.00 72.75 114 ARG A N 1
ATOM 867 C CA . ARG A 1 114 ? 0.804 -15.936 -11.756 1.00 72.75 114 ARG A CA 1
ATOM 868 C C . ARG A 1 114 ? 1.514 -15.883 -13.096 1.00 72.75 114 ARG A C 1
ATOM 870 O O . ARG A 1 114 ? 2.733 -16.156 -13.113 1.00 72.75 114 ARG A O 1
#

Radius of gyration: 45.27 Å; chains: 1; bounding box: 83×57×130 Å

Foldseek 3Di:
DDDDDPDPPVVVVVVVVVVVVVVVVVVPPDPPDPPPPPPPPVVVVVVVVVVVVVVVPDDDDPQPVPDDDDDDDDDDDQWDWDCDPNDIDIDGDDDDDDDDDDPDDDDDPVPNDD

pLDDT: mean 80.48, std 18.09, range [39.5, 98.06]

InterPro domains:
  IPR001869 Thiol-activated cytolysin [PF01289] (51-113)
  IPR001869 Thiol-activated cytolysin [PR01400] (58-75)
  IPR001869 Thiol-activated cytolysin [PR01400] (88-110)
  IPR036359 Thiol-activated cytolysin superfamily [SSF56978] (43-113)